Protein AF-A0A920NBR2-F1 (afdb_monomer_lite)

pLDDT: mean 94.15, std 6.26, range [57.69, 98.5]

Secondary structure (DSSP, 8-state):
---------------S-HHHHHHHHHHHHHHHHHTSS-SS--HHHHHHIIIIIHHHHHHHHHHHHTT-HHHHHHTS-GGG-

Structure (mmCIF, N/CA/C/O backbone):
data_AF-A0A920NBR2-F1
#
_entry.id   AF-A0A920NBR2-F1
#
loop_
_atom_site.group_PDB
_atom_site.id
_atom_site.type_symbol
_atom_site.label_atom_id
_atom_site.label_alt_id
_atom_site.label_comp_id
_atom_site.label_asym_id
_atom_site.label_entity_id
_atom_site.label_seq_id
_atom_site.pdbx_PDB_ins_code
_atom_site.Cartn_x
_atom_site.Cartn_y
_atom_site.Cartn_z
_atom_site.occupancy
_atom_site.B_iso_or_equiv
_atom_site.auth_seq_id
_atom_site.auth_comp_id
_atom_site.auth_asym_id
_atom_site.auth_atom_id
_atom_site.pdbx_PDB_model_num
ATOM 1 N N . MET A 1 1 ? 2.774 15.792 -29.131 1.00 57.69 1 MET A N 1
ATOM 2 C CA . MET A 1 1 ? 3.028 14.832 -28.035 1.00 57.69 1 MET A CA 1
ATOM 3 C C . MET A 1 1 ? 4.273 13.998 -28.362 1.00 57.69 1 MET A C 1
ATOM 5 O O . MET A 1 1 ? 4.180 12.783 -28.430 1.00 57.69 1 MET A O 1
ATOM 9 N N . LYS A 1 2 ? 5.415 14.641 -28.664 1.00 71.75 2 LYS A N 1
ATOM 10 C CA . LYS A 1 2 ? 6.666 13.946 -29.034 1.00 71.75 2 LYS A CA 1
ATOM 11 C C . LYS A 1 2 ? 7.815 14.159 -28.037 1.00 71.75 2 LYS A C 1
ATOM 13 O O . LYS A 1 2 ? 8.818 13.477 -28.167 1.00 71.75 2 LYS A O 1
ATOM 18 N N . ASP A 1 3 ? 7.610 14.982 -27.007 1.00 85.25 3 ASP A N 1
ATOM 19 C CA . ASP A 1 3 ? 8.639 15.337 -26.023 1.00 85.25 3 ASP A CA 1
ATOM 20 C C . ASP A 1 3 ? 8.111 15.087 -24.598 1.00 85.25 3 ASP A C 1
ATOM 22 O O . ASP A 1 3 ? 7.778 16.015 -23.864 1.00 85.25 3 ASP A O 1
ATOM 26 N N . LEU A 1 4 ? 7.922 13.817 -24.232 1.00 87.00 4 LEU A N 1
ATOM 27 C CA . LEU A 1 4 ? 7.590 13.409 -22.863 1.00 87.00 4 LEU A CA 1
ATOM 28 C C . LEU A 1 4 ? 8.642 12.406 -22.393 1.00 87.00 4 LEU A C 1
ATOM 30 O O . LEU A 1 4 ? 8.719 11.303 -22.930 1.00 87.00 4 LEU A O 1
ATOM 34 N N . GLU A 1 5 ? 9.422 12.784 -21.383 1.00 87.31 5 GLU A N 1
ATOM 35 C CA . GLU A 1 5 ? 10.261 11.852 -20.633 1.00 87.31 5 GLU A CA 1
ATOM 36 C C . GLU A 1 5 ? 9.482 11.324 -19.427 1.00 87.31 5 GLU A C 1
ATOM 38 O O . GLU A 1 5 ? 8.943 12.086 -18.622 1.00 87.31 5 GLU A O 1
ATOM 43 N N . LEU A 1 6 ? 9.402 9.999 -19.321 1.00 88.62 6 LEU A N 1
ATOM 44 C CA . LEU A 1 6 ? 8.783 9.307 -18.197 1.00 88.62 6 LEU A CA 1
ATOM 45 C C . LEU A 1 6 ? 9.878 8.895 -17.219 1.00 88.62 6 LEU A C 1
ATOM 47 O O . LEU A 1 6 ? 10.781 8.142 -17.575 1.00 88.62 6 LEU A O 1
ATOM 51 N N . ILE A 1 7 ? 9.768 9.362 -15.979 1.00 89.88 7 ILE A N 1
ATOM 52 C CA . ILE A 1 7 ? 10.658 8.976 -14.886 1.00 89.88 7 ILE A CA 1
ATOM 53 C C . ILE A 1 7 ? 9.804 8.310 -13.817 1.00 89.88 7 ILE A C 1
ATOM 55 O O . ILE A 1 7 ? 8.816 8.884 -13.356 1.00 89.88 7 ILE A O 1
ATOM 59 N N . ILE A 1 8 ? 10.193 7.101 -13.423 1.00 85.44 8 ILE A N 1
ATOM 60 C CA . ILE A 1 8 ? 9.554 6.360 -12.339 1.00 85.44 8 ILE A CA 1
ATOM 61 C C . ILE A 1 8 ? 10.596 6.205 -11.231 1.00 85.44 8 ILE A C 1
ATOM 63 O O . ILE A 1 8 ? 11.624 5.566 -11.466 1.00 85.44 8 ILE A O 1
ATOM 67 N N . PRO A 1 9 ? 10.385 6.802 -10.047 1.00 86.00 9 PRO A N 1
ATOM 68 C CA . PRO A 1 9 ? 11.257 6.550 -8.914 1.00 86.00 9 PRO A CA 1
ATOM 69 C C . PRO A 1 9 ? 11.109 5.091 -8.479 1.00 86.00 9 PRO A C 1
ATOM 71 O O . PRO A 1 9 ? 9.998 4.574 -8.375 1.00 86.00 9 PRO A O 1
ATOM 74 N N . LEU A 1 10 ? 12.241 4.449 -8.217 1.00 86.00 10 LEU A N 1
ATOM 75 C CA . LEU A 1 10 ? 12.324 3.079 -7.727 1.00 86.00 10 LEU A CA 1
ATOM 76 C C . LEU A 1 10 ? 13.251 3.022 -6.516 1.00 86.00 10 LEU A C 1
ATOM 78 O O . LEU A 1 10 ? 14.275 3.705 -6.475 1.00 86.00 10 LEU A O 1
ATOM 82 N N . SER A 1 11 ? 12.871 2.203 -5.542 1.00 85.44 11 SER A N 1
ATOM 83 C CA . SER A 1 11 ? 13.689 1.868 -4.379 1.00 85.44 11 SER A CA 1
ATOM 84 C C . SER A 1 11 ? 14.304 0.487 -4.595 1.00 85.44 11 SER A C 1
ATOM 86 O O . SER A 1 11 ? 13.622 -0.416 -5.070 1.00 85.44 11 SER A O 1
ATOM 88 N N . LEU A 1 12 ? 15.582 0.323 -4.249 1.00 90.31 12 LEU A N 1
ATOM 89 C CA . LEU A 1 12 ? 16.288 -0.958 -4.288 1.00 90.31 12 LEU A CA 1
ATOM 90 C C . LEU A 1 12 ? 16.922 -1.214 -2.925 1.00 90.31 12 LEU A C 1
ATOM 92 O O . LEU A 1 12 ? 17.591 -0.339 -2.375 1.00 90.31 12 LEU A O 1
ATOM 96 N N . GLU A 1 13 ? 16.744 -2.426 -2.421 1.00 93.19 13 GLU A N 1
ATOM 97 C CA . GLU A 1 13 ? 17.299 -2.873 -1.151 1.00 93.19 13 GLU A CA 1
ATOM 98 C C . GLU A 1 13 ? 17.936 -4.256 -1.327 1.00 93.19 13 GLU A C 1
ATOM 100 O O . GLU A 1 13 ? 17.354 -5.136 -1.961 1.00 93.19 13 GLU A O 1
ATOM 105 N N . PHE A 1 14 ? 19.146 -4.437 -0.790 1.00 95.81 14 PHE A N 1
ATOM 106 C CA . PHE A 1 14 ? 19.849 -5.722 -0.772 1.00 95.81 14 PHE A CA 1
ATOM 107 C C . PHE A 1 14 ? 19.679 -6.358 0.605 1.00 95.81 14 PHE A C 1
ATOM 109 O O . PHE A 1 14 ? 19.986 -5.732 1.618 1.00 95.81 14 PHE A O 1
ATOM 116 N N . THR A 1 15 ? 19.205 -7.599 0.640 1.00 96.06 15 THR A N 1
ATOM 117 C CA . THR A 1 15 ? 18.918 -8.324 1.880 1.00 96.06 15 THR A CA 1
ATOM 118 C C . THR A 1 15 ? 19.093 -9.825 1.677 1.00 96.06 15 THR A C 1
ATOM 120 O O . THR A 1 15 ? 18.927 -10.328 0.568 1.00 96.06 15 THR A O 1
ATOM 123 N N . GLU A 1 16 ? 19.373 -10.536 2.766 1.00 97.38 16 GLU A N 1
ATOM 124 C CA . GLU A 1 16 ? 19.327 -12.003 2.824 1.00 97.38 16 GLU A CA 1
ATOM 125 C C . GLU A 1 16 ? 17.909 -12.520 3.152 1.00 97.38 16 GLU A C 1
ATOM 127 O O . GLU A 1 16 ? 17.639 -13.711 3.027 1.00 97.38 16 GLU A O 1
ATOM 132 N N . ASN A 1 17 ? 16.986 -11.637 3.567 1.00 96.38 17 ASN A N 1
ATOM 133 C CA . ASN A 1 17 ? 15.601 -11.975 3.910 1.00 96.38 17 ASN A CA 1
ATOM 134 C C . ASN A 1 17 ? 14.600 -11.170 3.064 1.00 96.38 17 ASN A C 1
ATOM 136 O O . ASN A 1 17 ? 14.108 -10.115 3.472 1.00 96.38 17 ASN A O 1
ATOM 140 N N . VAL A 1 18 ? 14.321 -11.670 1.858 1.00 94.06 18 VAL A N 1
ATOM 141 C CA . VAL A 1 18 ? 13.443 -11.010 0.876 1.00 94.06 18 VAL A CA 1
ATOM 142 C C . VAL A 1 18 ? 11.993 -10.954 1.355 1.00 94.06 18 VAL A C 1
ATOM 144 O O . VAL A 1 18 ? 11.339 -9.928 1.183 1.00 94.06 18 VAL A O 1
ATOM 147 N N . ASP A 1 19 ? 11.500 -12.017 1.992 1.00 94.00 19 ASP A N 1
ATOM 148 C CA . ASP A 1 19 ? 10.101 -12.105 2.422 1.00 94.00 19 ASP A CA 1
ATOM 149 C C . ASP A 1 19 ? 9.772 -11.065 3.502 1.00 94.00 19 ASP A C 1
ATOM 151 O O . ASP A 1 19 ? 8.735 -10.398 3.448 1.00 94.00 19 ASP A O 1
ATOM 155 N N . GLU A 1 20 ? 10.674 -10.882 4.470 1.00 94.81 20 GLU A N 1
ATOM 156 C CA . GLU A 1 20 ? 10.521 -9.879 5.528 1.00 94.81 20 GLU A CA 1
ATOM 157 C C . GLU A 1 20 ? 10.525 -8.456 4.961 1.00 94.81 20 GLU A C 1
ATOM 159 O O . GLU A 1 20 ? 9.646 -7.650 5.283 1.00 94.81 20 GLU A O 1
ATOM 164 N N . VAL A 1 21 ? 11.486 -8.153 4.085 1.00 95.00 21 VAL A N 1
ATOM 165 C CA . VAL A 1 21 ? 11.617 -6.826 3.473 1.00 95.00 21 VAL A CA 1
ATOM 166 C C . VAL A 1 21 ? 10.428 -6.532 2.558 1.00 95.00 21 VAL A C 1
ATOM 168 O O . VAL A 1 21 ? 9.808 -5.475 2.692 1.00 95.00 21 VAL A O 1
ATOM 171 N N . GLY A 1 22 ? 10.025 -7.481 1.708 1.00 94.75 22 GLY A N 1
ATOM 172 C CA . GLY A 1 22 ? 8.830 -7.359 0.871 1.00 94.75 22 GLY A CA 1
ATOM 173 C C . GLY A 1 22 ? 7.575 -7.110 1.708 1.00 94.75 22 GLY A C 1
ATOM 174 O O . GLY A 1 22 ? 6.770 -6.228 1.394 1.00 94.75 22 GLY A O 1
ATOM 175 N N . LYS A 1 23 ? 7.438 -7.800 2.849 1.00 96.00 23 LYS A N 1
ATOM 176 C CA . LYS A 1 23 ? 6.315 -7.556 3.756 1.00 96.00 23 LYS A CA 1
ATOM 177 C C . LYS A 1 23 ? 6.360 -6.171 4.396 1.00 96.00 23 LYS A C 1
ATOM 179 O O . LYS A 1 23 ? 5.315 -5.527 4.520 1.00 96.00 23 LYS A O 1
ATOM 184 N N . SER A 1 24 ? 7.538 -5.710 4.803 1.00 94.88 24 SER A N 1
ATOM 185 C CA . SER A 1 24 ? 7.734 -4.375 5.372 1.00 94.88 24 SER A CA 1
ATOM 186 C C . SER A 1 24 ? 7.340 -3.274 4.379 1.00 94.88 24 SER A C 1
ATOM 188 O O . SER A 1 24 ? 6.568 -2.374 4.730 1.00 94.88 24 SER A O 1
ATOM 190 N N . HIS A 1 25 ? 7.768 -3.394 3.117 1.00 94.69 25 HIS A N 1
ATOM 191 C CA . HIS A 1 25 ? 7.394 -2.466 2.043 1.00 94.69 25 HIS A CA 1
ATOM 192 C C . HIS A 1 25 ? 5.887 -2.479 1.781 1.00 94.69 25 HIS A C 1
ATOM 194 O O . HIS A 1 25 ? 5.249 -1.422 1.789 1.00 94.69 25 HIS A O 1
ATOM 200 N N . ALA A 1 26 ? 5.279 -3.663 1.671 1.00 96.12 26 ALA A N 1
ATOM 201 C CA . ALA A 1 26 ? 3.833 -3.802 1.506 1.00 96.12 26 ALA A CA 1
ATOM 202 C C . ALA A 1 26 ? 3.051 -3.132 2.652 1.00 96.12 26 ALA A C 1
ATOM 204 O O . ALA A 1 26 ? 2.131 -2.344 2.414 1.00 96.12 26 ALA A O 1
ATOM 205 N N . ARG A 1 27 ? 3.467 -3.342 3.911 1.00 97.56 27 ARG A N 1
ATOM 206 C CA . ARG A 1 27 ? 2.869 -2.694 5.100 1.00 97.56 27 ARG A CA 1
ATOM 207 C C . ARG A 1 27 ? 2.890 -1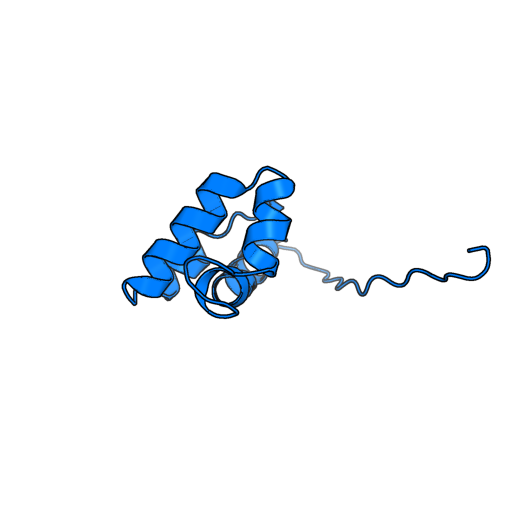.161 5.024 1.00 97.56 27 ARG A C 1
ATOM 209 O O . ARG A 1 27 ? 2.049 -0.505 5.655 1.00 97.56 27 ARG A O 1
ATOM 216 N N . GLY A 1 28 ? 3.814 -0.570 4.264 1.00 95.44 28 GLY A N 1
ATOM 217 C CA . GLY A 1 28 ? 3.882 0.869 3.999 1.00 95.44 28 GLY A CA 1
ATOM 218 C C . GLY A 1 28 ? 2.643 1.420 3.283 1.00 95.44 28 GLY A C 1
ATOM 219 O O . GLY A 1 28 ? 2.166 2.506 3.622 1.00 95.44 28 GLY A O 1
ATOM 220 N N . TYR A 1 29 ? 2.040 0.644 2.379 1.00 96.88 29 TYR A N 1
ATOM 221 C CA . TYR A 1 29 ? 0.889 1.078 1.581 1.00 96.88 29 TYR A CA 1
ATOM 222 C C . TYR A 1 29 ? -0.447 1.096 2.338 1.00 96.88 29 TYR A C 1
ATOM 224 O O . TYR A 1 29 ? -1.428 1.647 1.832 1.00 96.88 29 TYR A O 1
ATOM 232 N N . GLY A 1 30 ? -0.513 0.572 3.568 1.00 97.69 30 GLY A N 1
ATOM 233 C CA . GLY A 1 30 ? -1.751 0.584 4.359 1.00 97.69 30 GLY A CA 1
ATOM 234 C C . GLY A 1 30 ? -2.322 1.999 4.541 1.00 97.69 30 GLY A C 1
ATOM 235 O O . GLY A 1 30 ? -3.524 2.216 4.377 1.00 97.69 30 GLY A O 1
ATOM 236 N N . PHE A 1 31 ? -1.454 2.991 4.780 1.00 97.19 31 PHE A N 1
ATOM 237 C CA . PHE A 1 31 ? -1.857 4.400 4.854 1.00 97.19 31 PHE A CA 1
ATOM 238 C C . PHE A 1 31 ? -2.346 4.927 3.500 1.00 97.19 31 PHE A C 1
ATOM 240 O O . PHE A 1 31 ? -3.367 5.614 3.427 1.00 97.19 31 PHE A O 1
ATOM 247 N N . THR A 1 32 ? -1.659 4.573 2.416 1.00 96.69 32 THR A N 1
ATOM 248 C CA . THR A 1 32 ? -2.015 4.971 1.052 1.00 96.69 32 THR A CA 1
ATOM 249 C C . THR A 1 32 ? -3.410 4.487 0.665 1.00 96.69 32 THR A C 1
ATOM 251 O O . THR A 1 32 ? -4.215 5.266 0.152 1.00 96.69 32 THR A O 1
ATOM 254 N N . PHE A 1 33 ? -3.753 3.236 0.971 1.00 97.38 33 PHE A N 1
ATOM 255 C CA . PHE A 1 33 ? -5.067 2.671 0.648 1.00 97.38 33 PHE A CA 1
ATOM 256 C C . PHE A 1 33 ? -6.163 3.096 1.635 1.00 97.38 33 PHE A C 1
ATOM 258 O O . PHE A 1 33 ? -7.315 3.300 1.240 1.00 97.38 33 PHE A O 1
ATOM 265 N N . GLY A 1 34 ? -5.810 3.298 2.904 1.00 96.88 34 GLY A N 1
ATOM 266 C CA . GLY A 1 34 ? -6.765 3.606 3.965 1.00 96.88 34 GLY A CA 1
ATOM 267 C C . GLY A 1 34 ? -7.064 5.092 4.194 1.00 96.88 34 GLY A C 1
ATOM 268 O O . GLY A 1 34 ? -8.207 5.440 4.498 1.00 96.88 34 GLY A O 1
ATOM 269 N N . ALA A 1 35 ? -6.067 5.972 4.063 1.00 96.25 35 ALA A N 1
ATOM 270 C CA . ALA A 1 35 ? -6.126 7.347 4.574 1.00 96.25 35 ALA A CA 1
ATOM 271 C C . ALA A 1 35 ? -6.008 8.451 3.513 1.00 96.25 35 ALA A C 1
ATOM 273 O O . ALA A 1 35 ? -6.529 9.543 3.732 1.00 96.25 35 ALA A O 1
ATOM 274 N N . MET A 1 36 ? -5.346 8.207 2.377 1.00 97.00 36 MET A N 1
ATOM 275 C CA . MET A 1 36 ? -5.026 9.250 1.380 1.00 97.00 36 MET A CA 1
ATOM 276 C C . MET A 1 36 ? -6.198 9.617 0.449 1.00 97.00 36 MET A C 1
ATOM 278 O O . MET A 1 36 ? -6.012 9.997 -0.706 1.00 97.00 36 MET A O 1
ATOM 282 N N . GLY A 1 37 ? -7.428 9.500 0.941 1.00 94.12 37 GLY A N 1
ATOM 283 C CA . GLY A 1 37 ? -8.637 9.842 0.209 1.00 94.12 37 GLY A CA 1
ATOM 284 C C . GLY A 1 37 ? -9.897 9.612 1.032 1.00 94.12 37 GLY A C 1
ATOM 285 O O . GLY A 1 37 ? -9.858 9.239 2.204 1.00 94.12 37 GLY A O 1
ATOM 286 N N . SER A 1 38 ? -11.045 9.822 0.398 1.00 94.00 38 SER A N 1
ATOM 287 C CA . SER A 1 38 ? -12.334 9.455 0.985 1.00 94.00 38 SER A CA 1
ATOM 288 C C . SER A 1 38 ? -12.633 7.972 0.756 1.00 94.00 38 SER A C 1
ATOM 290 O O . SER A 1 38 ? -12.041 7.331 -0.112 1.00 94.00 38 SER A O 1
ATOM 292 N N . VAL A 1 39 ? -13.613 7.434 1.487 1.00 89.31 39 VAL A N 1
ATOM 293 C CA . VAL A 1 39 ? -14.078 6.048 1.293 1.00 89.31 39 VAL A CA 1
ATOM 294 C C . VAL A 1 39 ? -14.516 5.810 -0.156 1.00 89.31 39 VAL A C 1
ATOM 296 O O . VAL A 1 39 ? -14.179 4.790 -0.743 1.00 89.31 39 VAL A O 1
ATOM 299 N N . LYS A 1 40 ? -15.215 6.783 -0.756 1.00 91.25 40 LYS A N 1
ATOM 300 C CA . LYS A 1 40 ? -15.692 6.691 -2.144 1.00 91.25 40 LYS A CA 1
ATOM 301 C C . LYS A 1 40 ? -14.599 6.994 -3.172 1.00 91.25 40 LYS A C 1
ATOM 303 O O . LYS A 1 40 ? -14.597 6.411 -4.247 1.00 91.25 40 LYS A O 1
ATOM 308 N N . ASN A 1 41 ? -13.686 7.908 -2.849 1.00 93.12 41 ASN A N 1
ATOM 309 C CA . ASN A 1 41 ? -12.660 8.404 -3.761 1.00 93.12 41 ASN A CA 1
ATOM 310 C C . ASN A 1 41 ? -11.296 8.428 -3.066 1.00 93.12 41 ASN A C 1
ATOM 312 O O . ASN A 1 41 ? -10.931 9.431 -2.446 1.00 93.12 41 ASN A O 1
ATOM 316 N N . ASN A 1 42 ? -10.552 7.330 -3.201 1.00 97.25 42 ASN A N 1
ATOM 317 C CA . ASN A 1 42 ? -9.118 7.265 -2.940 1.00 97.25 42 ASN A CA 1
ATOM 318 C C . ASN A 1 42 ? -8.416 6.915 -4.259 1.00 97.25 42 ASN A C 1
ATOM 320 O O . ASN A 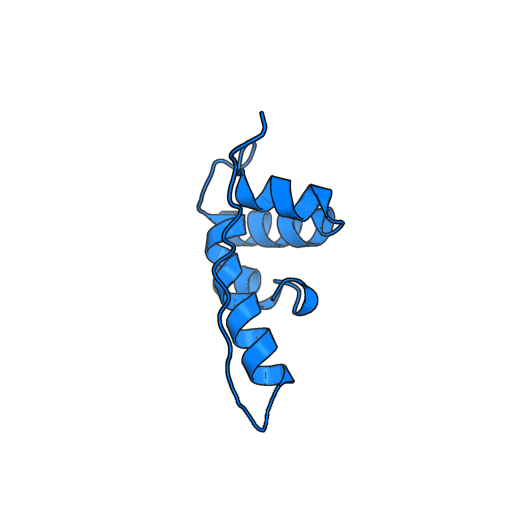1 42 ? -8.550 5.801 -4.766 1.00 97.25 42 ASN A O 1
ATOM 324 N N . PHE A 1 43 ? -7.697 7.887 -4.827 1.00 96.62 43 PHE A N 1
ATOM 325 C CA . PHE A 1 43 ? -7.051 7.755 -6.133 1.00 96.62 43 PHE A CA 1
ATOM 326 C C . PHE A 1 43 ? -6.062 6.584 -6.177 1.00 96.62 43 PHE A C 1
ATOM 328 O O . PHE A 1 43 ? -6.110 5.788 -7.115 1.00 96.62 43 PHE A O 1
ATOM 335 N N . TYR A 1 44 ? -5.218 6.454 -5.151 1.00 95.31 44 TYR A N 1
ATOM 336 C CA . TYR A 1 44 ? -4.187 5.421 -5.080 1.00 95.31 44 TYR A CA 1
ATOM 337 C C . TYR A 1 44 ? -4.805 4.033 -4.999 1.00 95.31 44 TYR A C 1
ATOM 339 O O . TYR A 1 44 ? -4.529 3.183 -5.838 1.00 95.31 44 TYR A O 1
ATOM 347 N N . LYS A 1 45 ? -5.725 3.834 -4.051 1.00 96.69 45 LYS A N 1
ATOM 348 C CA . LYS A 1 45 ? -6.489 2.589 -3.925 1.00 96.69 45 LYS A CA 1
ATOM 349 C C . LYS A 1 45 ? -7.151 2.208 -5.256 1.00 96.69 45 LYS A C 1
ATOM 351 O O . LYS A 1 45 ? -6.998 1.086 -5.725 1.00 96.69 45 LYS A O 1
ATOM 356 N N . ASN A 1 46 ? -7.823 3.157 -5.911 1.00 97.00 46 ASN A N 1
ATOM 357 C CA . ASN A 1 46 ? -8.490 2.911 -7.190 1.00 97.00 46 ASN A CA 1
ATOM 358 C C . ASN A 1 46 ? -7.498 2.573 -8.319 1.00 97.00 46 ASN A C 1
ATOM 360 O O . ASN A 1 46 ? -7.850 1.829 -9.232 1.00 97.00 46 ASN A O 1
ATOM 364 N N . ALA A 1 47 ? -6.274 3.109 -8.284 1.00 96.19 47 ALA A N 1
ATOM 365 C CA . ALA A 1 47 ? -5.226 2.765 -9.242 1.00 96.19 47 ALA A CA 1
ATOM 366 C C . ALA A 1 47 ? -4.767 1.310 -9.100 1.00 96.19 47 ALA A C 1
ATOM 368 O O . 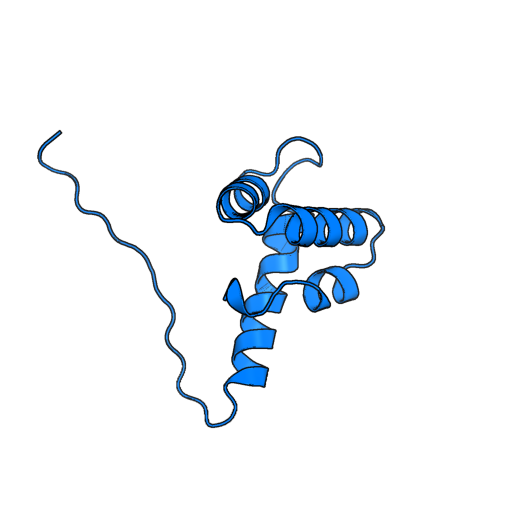ALA A 1 47 ? -4.623 0.636 -10.116 1.00 96.19 47 ALA A O 1
ATOM 369 N N . TYR A 1 48 ? -4.604 0.811 -7.874 1.00 96.31 48 TYR A N 1
ATOM 370 C CA . TYR A 1 48 ? -4.253 -0.591 -7.621 1.00 96.31 48 TYR A CA 1
ATOM 371 C C . TYR A 1 48 ? -5.433 -1.545 -7.837 1.00 96.31 48 TYR A C 1
ATOM 373 O O . TYR A 1 48 ? -5.250 -2.644 -8.352 1.00 96.31 48 TYR A O 1
ATOM 381 N N . ALA A 1 49 ? -6.667 -1.105 -7.572 1.00 96.75 49 ALA A N 1
ATOM 382 C CA . ALA A 1 49 ? -7.859 -1.883 -7.905 1.00 96.75 49 ALA A CA 1
ATOM 383 C C . ALA A 1 49 ? -7.943 -2.197 -9.411 1.00 96.75 49 ALA A C 1
ATOM 385 O O . ALA A 1 49 ? -8.234 -3.328 -9.791 1.00 96.75 49 ALA A O 1
ATOM 386 N N . ARG A 1 50 ? -7.611 -1.224 -10.276 1.00 97.12 50 ARG A N 1
ATOM 387 C CA . ARG A 1 50 ? -7.547 -1.420 -11.739 1.00 97.12 50 ARG A CA 1
ATOM 388 C C . ARG A 1 50 ? -6.434 -2.368 -12.196 1.00 97.12 50 ARG A C 1
ATOM 390 O O . ARG A 1 50 ? -6.483 -2.826 -13.330 1.00 97.12 50 ARG A O 1
ATOM 397 N N . GLN A 1 51 ? -5.457 -2.648 -11.339 1.00 96.00 51 GLN A N 1
ATOM 398 C CA . GLN A 1 51 ? -4.362 -3.583 -11.609 1.00 96.00 51 GLN A CA 1
ATOM 399 C C . GLN A 1 51 ? -4.682 -5.014 -11.144 1.00 96.00 51 GLN A C 1
ATOM 401 O O . GLN A 1 51 ? -3.851 -5.895 -11.307 1.00 96.00 51 GLN A O 1
ATOM 406 N N . GLY A 1 52 ? -5.879 -5.255 -10.591 1.00 97.00 52 GLY A N 1
ATOM 407 C CA . GLY A 1 52 ? -6.324 -6.579 -10.138 1.00 97.00 52 GLY A CA 1
ATOM 408 C C . GLY A 1 52 ? -6.422 -6.735 -8.619 1.00 97.00 52 GLY A C 1
ATOM 409 O O . GLY A 1 52 ? -6.986 -7.715 -8.152 1.00 97.00 52 GLY A O 1
ATOM 410 N N . TYR A 1 53 ? -5.979 -5.748 -7.835 1.00 97.62 53 TYR A N 1
ATOM 411 C CA . TYR A 1 53 ? -5.946 -5.832 -6.366 1.00 97.62 53 TYR A CA 1
ATOM 412 C C . TYR A 1 53 ? -7.225 -5.345 -5.668 1.00 97.62 53 TYR A C 1
ATOM 414 O O . TYR A 1 53 ? -7.189 -5.023 -4.482 1.00 97.62 53 TYR A O 1
ATOM 422 N N . GLY A 1 54 ? -8.349 -5.245 -6.387 1.00 96.94 54 GLY A N 1
ATOM 423 C CA . GLY A 1 54 ? -9.571 -4.574 -5.919 1.00 96.94 54 GLY A CA 1
ATOM 424 C C . GLY A 1 54 ? -10.055 -5.039 -4.544 1.00 96.94 54 GLY A C 1
ATOM 425 O O . GLY A 1 54 ? -10.196 -4.222 -3.637 1.00 96.94 54 GLY A O 1
ATOM 426 N N . GLU A 1 55 ? -10.228 -6.349 -4.371 1.00 97.69 55 GLU A N 1
ATOM 427 C CA . GLU A 1 55 ? -10.693 -6.935 -3.109 1.00 97.69 55 GLU A CA 1
ATOM 428 C C . GLU A 1 55 ? -9.730 -6.650 -1.947 1.00 97.69 55 GLU A C 1
ATOM 430 O O . GLU A 1 55 ? -10.153 -6.231 -0.867 1.00 97.69 55 GLU A O 1
ATOM 435 N N . ALA A 1 56 ? -8.424 -6.803 -2.180 1.00 97.25 56 ALA A N 1
ATOM 436 C CA . ALA A 1 56 ? -7.410 -6.573 -1.158 1.00 97.25 56 ALA A CA 1
ATOM 437 C C . ALA A 1 56 ? -7.406 -5.111 -0.686 1.00 97.25 56 ALA A C 1
ATOM 439 O O . ALA A 1 56 ? -7.466 -4.838 0.515 1.00 97.25 56 ALA A O 1
ATOM 440 N N . VAL A 1 57 ? -7.397 -4.151 -1.617 1.00 97.50 57 VAL A N 1
ATOM 441 C CA . VAL A 1 57 ? -7.362 -2.724 -1.260 1.00 97.50 57 VAL A CA 1
ATOM 442 C C . VAL A 1 57 ? -8.684 -2.234 -0.657 1.00 97.50 57 VAL A C 1
ATOM 444 O O . VAL A 1 57 ? -8.672 -1.320 0.172 1.00 97.50 57 VAL A O 1
ATOM 447 N N . ASP A 1 58 ? -9.819 -2.847 -1.015 1.00 97.38 58 ASP A N 1
ATOM 448 C CA . ASP A 1 58 ? -11.113 -2.631 -0.354 1.00 97.38 58 ASP A CA 1
ATOM 449 C C . ASP A 1 58 ? -11.072 -3.092 1.108 1.00 97.38 58 ASP A C 1
ATOM 451 O O . ASP A 1 58 ? -11.488 -2.357 2.011 1.00 97.38 58 ASP A O 1
ATOM 455 N N . TYR A 1 59 ? -10.521 -4.282 1.358 1.00 97.62 59 TYR A N 1
ATOM 456 C CA . TYR A 1 59 ? -10.417 -4.848 2.701 1.00 97.62 59 TYR A CA 1
ATOM 457 C C . TYR A 1 59 ? -9.489 -4.024 3.602 1.00 97.62 59 TYR A C 1
ATOM 459 O O . TYR A 1 59 ? -9.861 -3.682 4.729 1.00 97.62 59 TYR A O 1
ATOM 467 N N . VAL A 1 60 ? -8.323 -3.624 3.082 1.00 98.12 60 VAL A N 1
ATOM 468 C CA . VAL A 1 60 ? -7.382 -2.725 3.770 1.00 98.12 60 VAL A CA 1
ATOM 469 C C . VAL A 1 60 ? -8.063 -1.400 4.124 1.00 98.12 60 VAL A C 1
ATOM 471 O O . VAL A 1 60 ? -7.986 -0.948 5.269 1.00 98.12 60 VAL A O 1
ATOM 474 N N . GLN A 1 61 ? -8.786 -0.786 3.178 1.00 98.12 61 GLN A N 1
ATOM 475 C CA . GLN A 1 61 ? -9.498 0.468 3.430 1.00 98.12 61 GLN A CA 1
ATOM 476 C C . GLN A 1 61 ? -10.569 0.303 4.517 1.00 98.12 61 GLN A C 1
ATOM 478 O O . GLN A 1 61 ? -10.682 1.160 5.398 1.00 98.12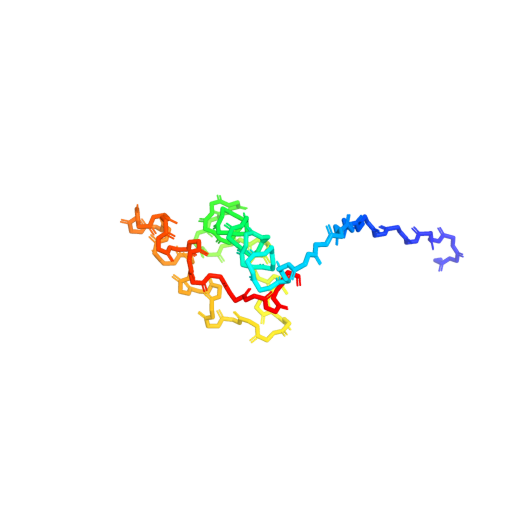 61 GLN A O 1
ATOM 483 N N . ARG A 1 62 ? -11.334 -0.795 4.493 1.00 98.00 62 ARG A N 1
ATOM 484 C CA . ARG A 1 62 ? -12.363 -1.086 5.501 1.00 98.00 62 ARG A CA 1
ATOM 485 C C . ARG A 1 62 ? -11.765 -1.172 6.905 1.00 98.00 62 ARG A C 1
ATOM 487 O O . ARG A 1 62 ? -12.208 -0.446 7.794 1.00 98.00 62 ARG A O 1
ATOM 494 N N . LEU A 1 63 ? -10.721 -1.980 7.093 1.00 98.38 63 LEU A N 1
ATOM 495 C CA . LEU A 1 63 ? -10.039 -2.114 8.385 1.00 98.38 63 LEU A CA 1
ATOM 496 C C . LEU A 1 63 ? -9.465 -0.786 8.879 1.00 98.38 63 LEU A C 1
ATOM 498 O O . LEU A 1 63 ? -9.591 -0.438 10.054 1.00 98.38 63 LEU A O 1
ATOM 502 N N . TRP A 1 64 ? -8.893 0.003 7.969 1.00 98.00 64 TRP A N 1
ATOM 503 C CA . TRP A 1 64 ? -8.383 1.324 8.308 1.00 98.00 64 TRP A CA 1
ATOM 504 C C . TRP A 1 64 ? -9.484 2.245 8.850 1.00 98.00 64 TRP A C 1
ATOM 506 O O . TRP A 1 64 ? -9.276 2.966 9.830 1.00 98.00 64 TRP A O 1
ATOM 516 N N . LYS A 1 65 ? -10.676 2.212 8.239 1.00 96.50 65 LYS A N 1
ATOM 517 C CA . LYS A 1 65 ? -11.843 2.988 8.682 1.00 96.50 65 LYS A CA 1
ATOM 518 C C . LYS A 1 65 ? -12.415 2.509 10.012 1.00 96.50 65 LYS A C 1
ATOM 520 O O . LYS A 1 65 ? -12.899 3.346 10.768 1.00 96.50 65 LYS A O 1
ATOM 525 N N . GLU A 1 66 ? -12.301 1.220 10.310 1.00 97.88 66 GLU A N 1
ATOM 526 C CA . GLU A 1 66 ? -12.638 0.621 11.610 1.00 97.88 66 GLU A CA 1
ATOM 527 C C . GLU A 1 66 ? -11.610 0.954 12.709 1.00 97.88 66 GLU A C 1
ATOM 529 O O . GLU A 1 66 ? -11.800 0.591 13.864 1.00 97.88 66 GLU A O 1
ATOM 534 N N . GLY A 1 67 ? -10.510 1.643 12.377 1.00 98.00 67 GLY A N 1
ATOM 535 C CA . GLY A 1 67 ? -9.432 1.959 13.318 1.00 98.00 67 GLY A CA 1
ATOM 536 C C . GLY A 1 67 ? -8.426 0.821 13.520 1.00 98.00 67 GLY A C 1
ATOM 537 O O . GLY A 1 67 ? -7.438 1.002 14.230 1.00 98.00 67 GLY A O 1
ATO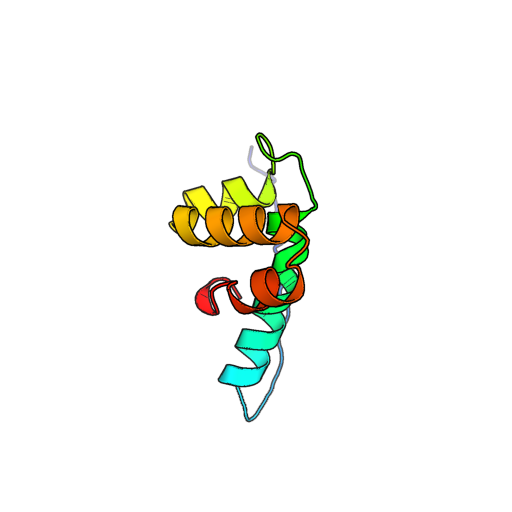M 538 N N . ARG A 1 68 ? -8.609 -0.317 12.839 1.00 98.50 68 ARG A N 1
ATOM 539 C CA . ARG A 1 68 ? -7.746 -1.511 12.880 1.00 98.50 68 ARG A CA 1
ATOM 540 C C . ARG A 1 68 ? -6.535 -1.335 11.958 1.00 98.50 68 ARG A C 1
ATOM 542 O O . ARG A 1 68 ? -6.357 -2.054 10.980 1.00 98.50 68 ARG A O 1
ATOM 549 N N . ARG A 1 69 ? -5.722 -0.311 12.237 1.00 97.88 69 ARG A N 1
ATOM 550 C CA . ARG A 1 69 ? -4.658 0.159 11.329 1.00 97.88 69 ARG A CA 1
ATOM 551 C C . ARG A 1 69 ? -3.525 -0.844 11.140 1.00 97.88 69 ARG A C 1
ATOM 553 O O . ARG A 1 69 ? -3.060 -0.986 10.020 1.00 97.88 69 ARG A O 1
ATOM 560 N N . GLU A 1 70 ? -3.091 -1.529 12.194 1.00 98.31 70 GLU A N 1
ATOM 56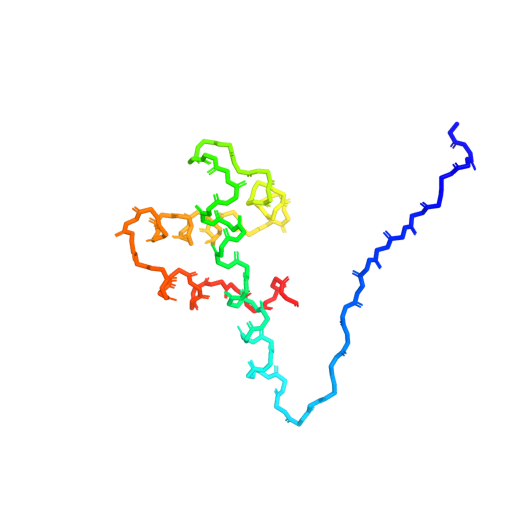1 C CA . GLU A 1 70 ? -2.010 -2.519 12.066 1.00 98.31 70 GLU A CA 1
ATOM 562 C C . GLU A 1 70 ? -2.447 -3.717 11.228 1.00 98.31 70 GLU A C 1
ATOM 564 O O . GLU A 1 70 ? -1.764 -4.077 10.277 1.00 98.31 70 GLU A O 1
ATOM 569 N N . GLU A 1 71 ? -3.655 -4.221 11.462 1.00 98.25 71 GLU A N 1
ATOM 570 C CA . GLU A 1 71 ? -4.226 -5.296 10.651 1.00 98.25 71 GLU A CA 1
ATOM 571 C C . GLU A 1 71 ? -4.429 -4.877 9.188 1.00 98.25 71 GLU A C 1
ATOM 573 O O . GLU A 1 71 ? -4.165 -5.650 8.271 1.00 98.25 71 GLU A O 1
ATOM 578 N N . ALA A 1 72 ? -4.836 -3.626 8.948 1.00 98.31 72 ALA A N 1
ATOM 579 C CA . ALA A 1 72 ? -4.917 -3.081 7.597 1.00 98.31 72 ALA A CA 1
ATOM 580 C C . ALA A 1 72 ? -3.550 -3.102 6.888 1.00 98.31 72 ALA A C 1
ATOM 582 O O . ALA A 1 72 ? -3.487 -3.378 5.696 1.00 98.31 72 ALA A O 1
ATOM 583 N N . ARG A 1 73 ? -2.451 -2.835 7.605 1.00 98.25 73 ARG A N 1
ATOM 584 C CA . ARG A 1 73 ? -1.086 -2.900 7.051 1.00 98.25 73 ARG A CA 1
ATOM 585 C C . ARG A 1 73 ? -0.655 -4.344 6.819 1.00 98.25 73 ARG A C 1
ATOM 587 O O . ARG A 1 73 ? -0.087 -4.643 5.773 1.00 98.25 73 ARG A O 1
ATOM 594 N N . ASP A 1 74 ? -0.963 -5.237 7.755 1.00 97.75 74 ASP A N 1
ATOM 595 C CA . ASP A 1 74 ? -0.656 -6.666 7.652 1.00 97.75 74 ASP A CA 1
ATOM 596 C C . ASP A 1 74 ? -1.375 -7.367 6.509 1.00 97.75 74 ASP A C 1
ATOM 598 O O . ASP A 1 74 ? -0.898 -8.393 6.032 1.00 97.75 74 ASP A O 1
ATOM 602 N N . LEU A 1 75 ? -2.486 -6.823 6.027 1.00 97.25 75 LEU A N 1
ATOM 603 C CA . LEU A 1 75 ? -3.238 -7.412 4.924 1.00 97.25 75 LEU A CA 1
ATOM 604 C C . LEU A 1 75 ? -2.969 -6.766 3.571 1.00 97.25 75 LEU A C 1
ATOM 606 O O . LEU A 1 75 ? -3.590 -7.160 2.588 1.00 97.25 75 LEU A O 1
ATOM 610 N N . VAL A 1 76 ? -2.014 -5.836 3.487 1.00 97.94 76 VAL A N 1
ATOM 611 C CA . VAL A 1 76 ? -1.496 -5.435 2.179 1.00 97.94 76 VAL A CA 1
ATOM 612 C C . VAL A 1 76 ? -0.755 -6.629 1.551 1.00 97.94 76 VAL A C 1
ATOM 614 O O . VAL A 1 76 ? 0.149 -7.182 2.201 1.00 97.94 76 VAL A O 1
ATOM 617 N N . PRO A 1 77 ? -1.127 -7.037 0.321 1.00 96.38 77 PRO A N 1
ATOM 618 C CA . PRO A 1 77 ? -0.426 -8.072 -0.433 1.00 96.38 77 PRO A CA 1
ATOM 619 C C . PRO A 1 77 ? 1.045 -7.722 -0.681 1.00 96.38 77 PRO A C 1
ATOM 621 O O . PRO A 1 77 ? 1.377 -6.564 -0.924 1.00 96.38 77 PRO A O 1
ATOM 624 N N . VAL A 1 78 ? 1.929 -8.719 -0.595 1.00 95.75 78 VAL A N 1
ATOM 625 C CA . VAL A 1 78 ? 3.381 -8.520 -0.768 1.00 95.75 78 VAL A CA 1
ATOM 626 C C . VAL A 1 78 ? 3.746 -8.225 -2.223 1.00 95.75 78 VAL A C 1
ATOM 628 O O . VAL A 1 78 ? 4.655 -7.453 -2.470 1.00 95.75 78 VAL A O 1
ATOM 631 N N . ASP A 1 79 ? 2.991 -8.762 -3.175 1.00 92.75 79 ASP A N 1
ATOM 632 C CA . ASP A 1 79 ? 3.149 -8.570 -4.623 1.00 92.75 79 ASP A CA 1
ATOM 633 C C . ASP A 1 79 ? 2.736 -7.171 -5.131 1.00 92.75 79 ASP A C 1
ATOM 635 O O . ASP A 1 79 ? 2.889 -6.868 -6.315 1.00 92.75 79 ASP A O 1
ATOM 639 N N . ILE A 1 80 ? 2.237 -6.300 -4.244 1.00 88.25 80 ILE A N 1
ATOM 640 C CA . ILE A 1 80 ? 2.085 -4.856 -4.498 1.00 88.25 80 ILE A CA 1
ATOM 641 C C . ILE A 1 80 ? 3.419 -4.104 -4.346 1.00 88.25 80 ILE A C 1
ATOM 643 O O . ILE A 1 80 ? 3.548 -3.005 -4.893 1.00 88.25 80 ILE A O 1
ATOM 647 N N . ALA A 1 81 ? 4.360 -4.653 -3.570 1.00 78.88 81 ALA A N 1
ATOM 648 C CA . ALA A 1 81 ? 5.654 -4.045 -3.268 1.00 78.88 81 ALA A CA 1
ATOM 649 C C . ALA A 1 81 ? 6.743 -4.447 -4.269 1.00 78.88 81 ALA A C 1
ATOM 651 O O . ALA A 1 81 ? 6.725 -5.600 -4.754 1.00 78.88 81 ALA A O 1
#

Radius of gyration: 14.47 Å; chains: 1; bounding box: 36×27×42 Å

Sequence (81 aa):
MKDLELIIPLSLEFTENVDEVGKSHARGYGFTFGAMGSVKNNFYKNAYARQGYGEAVDYVQRLWKEGRREEARDLVPVDIA

Foldseek 3Di:
DPDDDDDDDDDDDDDPDPPVVLLVVLLVCLCLLAPCDDLVDRPSLVVVVVVVCVVQSNVSNVCSVVVVSNVSSNSRDSVVD